Protein AF-A0A1I8BZS1-F1 (afdb_monomer_lite)

pLDDT: mean 81.03, std 8.93,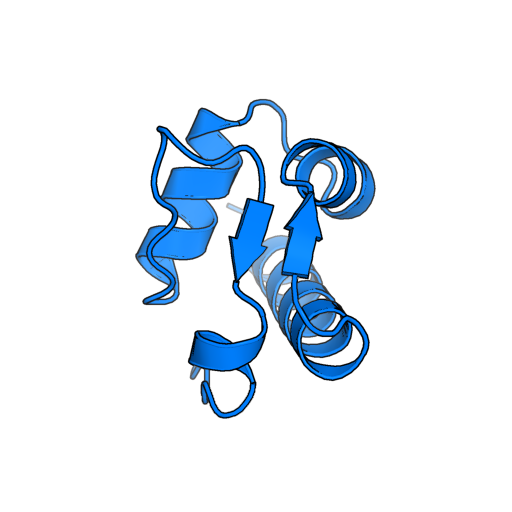 range [51.53, 89.38]

Foldseek 3Di:
DPVVLLVVLVVVVLVCLQVDPQKDFLVVNCVVSVPPDSVRVQVSCVVQVQHDDPVDRIGGSNVCNPRDRDD

Radius of gyration: 11.17 Å; chains: 1; bounding box: 30×24×25 Å

Secondary structure (DSSP, 8-state):
--HHHHHHHHHHHHHHHHHS-S-EEHHHHHHHHT-S-HHHHHHHHHTTT----TT-SEE-HHHHTT-----

Structure (mmCIF, N/CA/C/O backbone):
data_AF-A0A1I8BZS1-F1
#
_entry.id   AF-A0A1I8BZS1-F1
#
loop_
_atom_site.group_PDB
_atom_site.id
_atom_site.type_symbol
_atom_site.label_atom_id
_atom_site.label_alt_id
_atom_site.label_comp_id
_atom_site.label_asym_id
_atom_site.label_entity_id
_atom_site.label_seq_id
_atom_site.pdbx_PDB_ins_code
_atom_site.Cartn_x
_atom_site.Cartn_y
_atom_site.Cartn_z
_atom_site.occupancy
_atom_site.B_iso_or_equiv
_atom_site.auth_seq_id
_atom_site.auth_comp_id
_atom_site.auth_asym_id
_atom_site.auth_atom_id
_atom_site.pdbx_PDB_model_num
ATOM 1 N N . MET A 1 1 ? 11.889 16.653 1.604 1.00 54.84 1 MET A N 1
ATOM 2 C CA . MET A 1 1 ? 11.498 15.232 1.571 1.00 54.84 1 MET A CA 1
ATOM 3 C C . MET A 1 1 ? 12.468 14.514 0.661 1.00 54.84 1 MET A C 1
ATOM 5 O O . MET A 1 1 ? 12.853 15.080 -0.357 1.00 54.84 1 MET A O 1
ATOM 9 N N . ASP A 1 2 ? 12.948 13.357 1.094 1.00 71.06 2 ASP A N 1
ATOM 10 C CA . ASP A 1 2 ? 13.957 12.576 0.387 1.00 71.06 2 ASP A CA 1
ATOM 11 C C . ASP A 1 2 ? 13.319 11.982 -0.879 1.00 71.06 2 ASP A C 1
ATOM 13 O O . ASP A 1 2 ? 12.583 10.999 -0.810 1.00 71.06 2 ASP A O 1
ATOM 17 N N . MET A 1 3 ? 13.541 12.612 -2.040 1.00 73.75 3 MET A N 1
ATOM 18 C CA . MET A 1 3 ? 12.905 12.219 -3.312 1.00 73.75 3 MET A CA 1
ATOM 19 C C . MET A 1 3 ? 13.150 10.743 -3.664 1.00 73.75 3 MET A C 1
ATOM 21 O O . MET A 1 3 ? 12.383 10.139 -4.412 1.00 73.75 3 MET A O 1
ATOM 25 N N . PHE A 1 4 ? 14.219 10.159 -3.120 1.00 79.62 4 PHE A N 1
ATOM 26 C CA . PHE A 1 4 ? 14.549 8.753 -3.281 1.00 79.62 4 PHE A CA 1
ATOM 27 C C . PHE A 1 4 ? 13.575 7.835 -2.528 1.00 79.62 4 PHE A C 1
ATOM 29 O O . PHE A 1 4 ? 13.039 6.897 -3.116 1.00 79.62 4 PHE A O 1
ATOM 36 N N . ILE A 1 5 ? 13.274 8.150 -1.265 1.00 82.00 5 ILE A N 1
ATOM 37 C CA . ILE A 1 5 ? 12.369 7.357 -0.419 1.00 82.00 5 ILE A CA 1
ATOM 38 C C . ILE A 1 5 ? 10.948 7.381 -0.987 1.00 82.00 5 ILE A C 1
ATOM 40 O O . ILE A 1 5 ? 10.285 6.345 -1.065 1.00 82.00 5 ILE A O 1
ATOM 44 N N . ASP A 1 6 ? 10.482 8.549 -1.433 1.00 83.06 6 ASP A N 1
ATOM 45 C CA . ASP A 1 6 ? 9.162 8.675 -2.058 1.00 83.06 6 ASP A CA 1
ATOM 46 C C . ASP A 1 6 ? 9.056 7.859 -3.348 1.00 83.06 6 ASP A C 1
ATOM 48 O O . ASP A 1 6 ? 8.014 7.251 -3.622 1.00 83.06 6 ASP A O 1
ATOM 52 N N . ARG A 1 7 ? 10.138 7.793 -4.128 1.00 84.06 7 ARG A N 1
ATOM 53 C CA . ARG A 1 7 ? 10.197 6.978 -5.341 1.00 84.06 7 ARG A CA 1
ATOM 54 C C . ARG A 1 7 ? 10.136 5.486 -5.026 1.00 84.06 7 ARG A C 1
ATOM 56 O O . ARG A 1 7 ? 9.316 4.793 -5.625 1.00 84.06 7 ARG A O 1
ATOM 63 N N . GLU A 1 8 ? 10.938 4.998 -4.082 1.00 88.19 8 GLU A N 1
ATOM 64 C CA . GLU A 1 8 ? 10.925 3.581 -3.692 1.00 88.19 8 GLU A CA 1
ATOM 65 C C . GLU A 1 8 ? 9.562 3.151 -3.146 1.00 88.19 8 GLU A C 1
ATOM 67 O O . GLU A 1 8 ? 9.011 2.138 -3.578 1.00 88.19 8 GLU A O 1
ATOM 72 N N . ARG A 1 9 ? 8.960 3.967 -2.272 1.00 88.56 9 ARG A N 1
ATOM 73 C CA . ARG A 1 9 ? 7.602 3.730 -1.761 1.00 88.56 9 ARG A CA 1
ATOM 74 C C . ARG A 1 9 ? 6.567 3.657 -2.881 1.00 88.56 9 ARG A C 1
ATOM 76 O O . ARG A 1 9 ? 5.647 2.847 -2.811 1.00 88.56 9 ARG A O 1
ATOM 83 N N . THR A 1 10 ? 6.719 4.470 -3.926 1.00 86.62 10 THR A N 1
ATOM 84 C CA . THR A 1 10 ? 5.815 4.467 -5.087 1.00 86.62 10 THR A CA 1
ATOM 85 C C . THR A 1 10 ? 5.955 3.191 -5.911 1.00 86.62 10 THR A C 1
ATOM 87 O O . THR A 1 10 ? 4.955 2.539 -6.199 1.00 86.62 10 THR A O 1
ATOM 90 N N . GLU A 1 11 ? 7.180 2.798 -6.259 1.00 87.50 11 GLU A N 1
ATOM 91 C CA . GLU A 1 11 ? 7.442 1.565 -7.018 1.00 87.50 11 GLU A CA 1
ATOM 92 C C . GLU A 1 11 ? 6.962 0.320 -6.261 1.00 87.50 11 GLU A 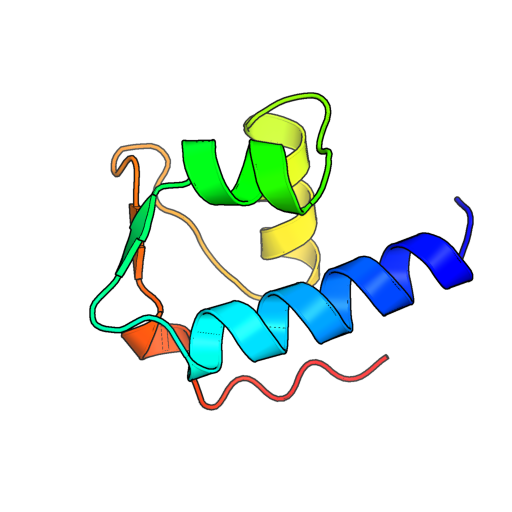C 1
ATOM 94 O O . GLU A 1 11 ? 6.367 -0.605 -6.830 1.00 87.50 11 GLU A O 1
ATOM 99 N N . PHE A 1 12 ? 7.164 0.321 -4.946 1.00 89.38 12 PHE A N 1
ATOM 100 C CA . PHE A 1 12 ? 6.700 -0.741 -4.076 1.00 89.38 12 PHE A CA 1
ATOM 101 C C . PHE A 1 12 ? 5.166 -0.784 -3.985 1.00 89.38 12 PHE A C 1
ATOM 103 O O . PHE A 1 12 ? 4.579 -1.853 -4.155 1.00 89.38 12 PHE A O 1
ATOM 110 N N . LEU A 1 13 ? 4.499 0.367 -3.839 1.00 88.06 13 LEU A N 1
ATOM 111 C CA . LEU A 1 13 ? 3.036 0.470 -3.890 1.00 88.06 13 LEU A CA 1
ATOM 112 C C . LEU A 1 13 ? 2.468 -0.074 -5.212 1.00 88.06 13 LEU A C 1
ATOM 114 O O . LEU A 1 13 ? 1.516 -0.852 -5.195 1.00 88.06 13 LEU A O 1
ATOM 118 N N . ILE A 1 14 ? 3.061 0.282 -6.356 1.00 86.25 14 ILE A N 1
ATOM 119 C CA . ILE A 1 14 ? 2.635 -0.225 -7.673 1.00 86.25 14 ILE A CA 1
ATOM 120 C C . ILE A 1 14 ? 2.754 -1.751 -7.722 1.00 86.25 14 ILE A C 1
ATOM 122 O O . ILE A 1 14 ? 1.861 -2.434 -8.230 1.00 86.25 14 ILE A O 1
ATOM 126 N N . SER A 1 15 ? 3.847 -2.294 -7.185 1.00 86.81 15 SER A N 1
ATOM 127 C CA . SER A 1 15 ? 4.073 -3.739 -7.122 1.00 86.81 15 SER A CA 1
ATOM 128 C C . SER A 1 15 ? 3.024 -4.437 -6.252 1.00 86.81 15 SER A C 1
ATOM 130 O O . SER A 1 15 ? 2.474 -5.458 -6.664 1.00 86.81 15 SER A O 1
ATOM 132 N N . ILE A 1 16 ? 2.676 -3.853 -5.102 1.00 87.06 16 ILE A N 1
ATOM 133 C CA . ILE A 1 16 ? 1.619 -4.351 -4.214 1.00 87.06 16 ILE A CA 1
ATOM 134 C C . ILE A 1 16 ? 0.263 -4.349 -4.919 1.00 87.06 16 ILE A C 1
ATOM 136 O O . ILE A 1 16 ? -0.399 -5.382 -4.952 1.00 87.06 16 ILE A O 1
ATOM 140 N N . ILE A 1 17 ? -0.134 -3.228 -5.526 1.00 84.38 17 ILE A N 1
ATOM 141 C CA . ILE A 1 17 ? -1.428 -3.088 -6.214 1.00 84.38 17 ILE A CA 1
ATOM 142 C C . ILE A 1 17 ? -1.552 -4.088 -7.376 1.00 84.38 17 ILE A C 1
ATOM 144 O O . ILE A 1 17 ? -2.638 -4.596 -7.659 1.00 84.38 17 ILE A O 1
ATOM 148 N N . LYS A 1 18 ? -0.443 -4.401 -8.056 1.00 82.44 18 LYS A N 1
ATOM 149 C CA . LYS A 1 18 ? -0.415 -5.413 -9.122 1.00 82.44 18 LYS A CA 1
ATOM 150 C C . LYS A 1 18 ? -0.490 -6.844 -8.585 1.00 82.44 18 LYS A C 1
ATOM 152 O O . LYS A 1 18 ? -1.106 -7.685 -9.239 1.00 82.44 18 LYS A O 1
ATOM 157 N N . ALA A 1 19 ? 0.130 -7.119 -7.437 1.00 85.12 19 ALA A N 1
ATOM 158 C CA . ALA A 1 19 ? 0.198 -8.452 -6.840 1.00 85.12 19 ALA A CA 1
ATOM 159 C C . ALA A 1 19 ? -1.059 -8.827 -6.033 1.00 85.12 19 ALA A C 1
ATOM 161 O O . ALA A 1 19 ? -1.496 -9.976 -6.085 1.00 85.12 19 ALA A O 1
ATOM 162 N N . PHE A 1 20 ? -1.655 -7.878 -5.308 1.00 81.56 20 PHE A N 1
ATOM 163 C CA . PHE A 1 20 ? -2.808 -8.107 -4.436 1.00 81.56 20 PHE A CA 1
ATOM 164 C C . PHE A 1 20 ? -4.129 -7.842 -5.166 1.00 81.56 20 PHE A C 1
ATOM 166 O O . PHE A 1 20 ? -4.357 -6.773 -5.730 1.00 81.56 20 PHE A O 1
ATOM 173 N N . ARG A 1 21 ? -5.020 -8.839 -5.153 1.00 78.62 21 ARG A N 1
ATOM 174 C CA . ARG A 1 21 ? -6.394 -8.781 -5.673 1.00 78.62 21 ARG A CA 1
ATOM 175 C C . ARG A 1 21 ? -7.297 -9.603 -4.739 1.00 78.62 21 ARG A C 1
ATOM 177 O O . ARG A 1 21 ? -6.880 -10.699 -4.366 1.00 78.62 21 ARG A O 1
ATOM 184 N N . PRO A 1 22 ? -8.524 -9.158 -4.417 1.00 79.44 22 PRO A N 1
ATOM 185 C CA . PRO A 1 22 ? -9.189 -7.975 -4.960 1.00 79.44 22 PRO A CA 1
ATOM 186 C C . PRO A 1 22 ? -8.780 -6.649 -4.301 1.00 79.44 22 PRO A C 1
ATOM 188 O O . PRO A 1 22 ? -8.807 -5.623 -4.981 1.00 79.44 22 PRO A O 1
ATOM 191 N N . ASP A 1 23 ? -8.359 -6.700 -3.043 1.00 86.75 23 ASP A N 1
ATOM 192 C CA . ASP A 1 23 ? -8.113 -5.561 -2.161 1.00 86.75 23 ASP A CA 1
ATOM 193 C C . ASP A 1 23 ? -6.894 -5.807 -1.254 1.00 86.75 23 ASP A C 1
ATOM 195 O O . ASP A 1 23 ? -6.332 -6.908 -1.215 1.00 86.75 23 ASP A O 1
ATOM 199 N N . ILE A 1 24 ? -6.456 -4.764 -0.552 1.00 87.69 24 ILE A N 1
ATOM 200 C CA . ILE A 1 24 ? -5.428 -4.849 0.484 1.00 87.69 24 ILE A CA 1
ATOM 201 C C . ILE A 1 24 ? -5.785 -3.962 1.673 1.00 87.69 24 ILE A C 1
ATOM 203 O O . ILE A 1 24 ? -6.211 -2.829 1.496 1.00 87.69 24 ILE A O 1
ATOM 207 N N . LYS A 1 25 ? -5.556 -4.438 2.898 1.00 88.38 25 LYS A N 1
ATOM 208 C CA . LYS A 1 25 ? -5.788 -3.633 4.104 1.00 88.38 25 LYS A CA 1
ATOM 209 C C . LYS A 1 25 ? -4.842 -2.441 4.211 1.00 88.38 25 LYS A C 1
ATOM 211 O O . LYS A 1 25 ? -3.629 -2.590 4.030 1.00 88.38 25 LYS A O 1
ATOM 216 N N . LEU A 1 26 ? -5.376 -1.291 4.615 1.00 86.25 26 LEU A N 1
ATOM 217 C CA . LEU A 1 26 ? -4.594 -0.074 4.851 1.00 86.25 26 LEU A CA 1
ATOM 218 C C . LEU A 1 26 ? -3.554 -0.280 5.951 1.00 86.25 26 LEU A C 1
ATOM 220 O O . LEU A 1 26 ? -2.405 0.120 5.795 1.00 86.25 26 LEU A O 1
ATOM 224 N N . SER A 1 27 ? -3.893 -1.010 7.012 1.00 86.62 27 SER A N 1
ATOM 225 C CA . SER A 1 27 ? -2.959 -1.316 8.101 1.00 86.62 27 SER A CA 1
ATOM 226 C C . SER A 1 27 ? -1.737 -2.136 7.644 1.00 86.62 27 SER A C 1
ATOM 228 O O . SER A 1 27 ? -0.638 -1.943 8.169 1.00 86.62 27 SER A O 1
ATOM 230 N N . LEU A 1 28 ? -1.878 -2.996 6.623 1.00 88.50 28 LEU A N 1
ATOM 231 C CA . LEU A 1 28 ? -0.734 -3.678 5.997 1.00 88.50 28 LEU A CA 1
ATOM 232 C C . LEU A 1 28 ? 0.112 -2.709 5.167 1.00 88.50 28 LEU A C 1
ATOM 234 O O . LEU A 1 28 ? 1.337 -2.739 5.258 1.00 88.50 28 LEU A O 1
ATOM 238 N N . LEU A 1 29 ? -0.532 -1.825 4.401 1.00 88.06 29 LEU A N 1
ATOM 239 C CA . LEU A 1 29 ?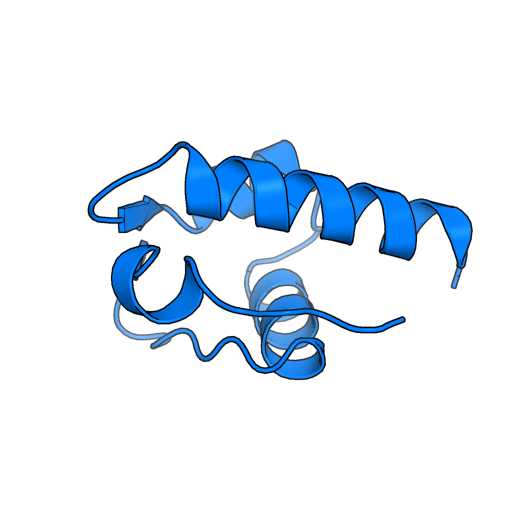 0.153 -0.794 3.620 1.00 88.06 29 LEU A CA 1
ATOM 240 C C . LEU A 1 29 ? 0.952 0.163 4.509 1.00 88.06 29 LEU A C 1
ATOM 242 O O . LEU A 1 29 ? 2.101 0.451 4.187 1.00 88.06 29 LEU A O 1
ATOM 246 N N . ILE A 1 30 ? 0.388 0.607 5.637 1.00 89.31 30 ILE A N 1
ATOM 247 C CA . ILE A 1 30 ? 1.079 1.455 6.621 1.00 89.31 30 ILE A CA 1
ATOM 248 C C . ILE A 1 30 ? 2.346 0.755 7.114 1.00 89.31 30 ILE A C 1
ATOM 250 O O . ILE A 1 30 ? 3.418 1.360 7.128 1.00 89.31 30 ILE A O 1
ATOM 254 N N . ASN A 1 31 ? 2.239 -0.530 7.466 1.00 89.31 31 ASN A N 1
ATOM 255 C CA . ASN A 1 31 ? 3.373 -1.310 7.947 1.00 89.31 31 ASN A CA 1
ATOM 256 C C . ASN A 1 31 ? 4.450 -1.474 6.863 1.00 89.31 31 ASN A C 1
ATOM 258 O O . ASN A 1 31 ? 5.625 -1.221 7.115 1.00 89.31 31 ASN A O 1
ATOM 262 N N . TRP A 1 32 ? 4.074 -1.838 5.637 1.00 89.31 32 TRP A N 1
ATOM 263 C CA . TRP A 1 32 ? 5.063 -2.098 4.592 1.00 89.31 32 TRP A CA 1
ATOM 264 C C . TRP A 1 32 ? 5.696 -0.831 4.013 1.00 89.31 32 TRP A C 1
ATOM 266 O O . TRP A 1 32 ? 6.889 -0.824 3.726 1.00 89.31 32 TRP A O 1
ATOM 276 N N . LEU A 1 33 ? 4.927 0.250 3.864 1.00 86.81 33 LEU A N 1
ATOM 277 C CA . LEU A 1 33 ? 5.442 1.549 3.419 1.00 86.81 33 LEU A CA 1
ATOM 278 C C . LEU A 1 33 ? 6.139 2.319 4.551 1.00 86.81 33 LEU A C 1
ATOM 280 O O . LEU A 1 33 ? 6.737 3.370 4.294 1.00 86.81 33 LEU A O 1
ATOM 284 N N . GLN A 1 34 ? 6.083 1.790 5.782 1.00 87.56 34 GLN A N 1
ATOM 285 C CA . GLN A 1 34 ? 6.616 2.411 6.995 1.00 87.56 34 GLN A CA 1
ATOM 286 C C . GLN A 1 34 ? 6.085 3.846 7.144 1.00 87.56 34 GLN A C 1
ATOM 288 O O . GLN A 1 34 ? 6.854 4.795 7.308 1.00 87.56 34 GLN A O 1
ATOM 293 N N . MET A 1 35 ? 4.768 4.012 6.981 1.00 85.75 35 MET A N 1
ATOM 294 C CA . MET A 1 35 ? 4.090 5.299 7.155 1.00 85.75 35 MET A CA 1
ATOM 295 C C . MET A 1 35 ? 3.767 5.525 8.628 1.00 85.75 35 MET A C 1
ATOM 297 O O . MET A 1 35 ? 3.451 4.588 9.355 1.00 85.75 35 MET A O 1
ATOM 301 N N . GLU A 1 36 ? 3.830 6.780 9.066 1.00 83.94 36 GLU A N 1
ATOM 302 C CA . GLU A 1 36 ? 3.638 7.123 10.479 1.00 83.94 36 GLU A CA 1
ATOM 303 C C . GLU A 1 36 ? 2.186 6.945 10.930 1.00 83.94 36 GLU A C 1
ATOM 305 O O . GLU A 1 36 ? 1.942 6.515 12.051 1.00 83.94 36 GLU A O 1
ATOM 310 N N . ASN A 1 37 ? 1.223 7.275 10.063 1.00 85.12 37 ASN A N 1
ATOM 311 C CA . ASN A 1 37 ? -0.206 7.218 10.360 1.00 85.12 37 ASN A CA 1
ATOM 312 C C . ASN A 1 37 ? -1.021 6.934 9.094 1.00 85.12 37 ASN A C 1
ATOM 314 O O . ASN A 1 37 ? -0.573 7.193 7.976 1.00 85.12 37 ASN A O 1
ATOM 318 N N . GLU A 1 38 ? -2.262 6.489 9.279 1.00 84.69 38 GLU A N 1
ATOM 319 C CA . GLU A 1 38 ? -3.218 6.248 8.192 1.00 84.69 38 GLU A CA 1
ATOM 320 C C . GLU A 1 38 ? -3.488 7.507 7.365 1.00 84.69 38 GLU A C 1
ATOM 322 O O . GLU A 1 38 ? -3.464 7.464 6.140 1.00 84.69 38 GLU A O 1
ATOM 327 N N . LYS A 1 39 ? -3.593 8.664 8.025 1.00 85.56 39 LYS A N 1
ATOM 328 C CA . LYS A 1 39 ? -3.738 9.956 7.349 1.00 85.56 39 LYS A CA 1
ATOM 329 C C . LYS A 1 39 ? -2.584 10.252 6.382 1.00 85.56 39 LYS A C 1
ATOM 331 O O . LYS A 1 39 ? -2.822 10.679 5.259 1.00 85.56 39 LYS A O 1
ATOM 336 N N . ALA A 1 40 ? -1.347 9.958 6.789 1.00 86.69 40 ALA A N 1
ATOM 337 C CA . ALA A 1 40 ? -0.173 10.148 5.938 1.00 86.69 40 ALA A CA 1
ATOM 338 C C . ALA A 1 40 ? -0.188 9.195 4.732 1.00 86.69 40 ALA A C 1
ATOM 340 O O . ALA A 1 40 ? 0.215 9.580 3.636 1.00 86.69 40 ALA A O 1
ATOM 341 N N . LEU A 1 41 ? -0.689 7.967 4.915 1.00 87.81 41 LEU A N 1
ATOM 342 C CA . LEU A 1 41 ? -0.902 7.030 3.815 1.00 87.81 41 LEU A CA 1
ATOM 343 C C . LEU A 1 41 ? -1.974 7.549 2.844 1.00 87.81 41 LEU A C 1
ATOM 345 O O . LEU A 1 41 ? -1.743 7.533 1.639 1.00 87.81 41 LEU A O 1
ATOM 349 N N . ILE A 1 42 ? -3.109 8.037 3.345 1.00 86.62 42 ILE A N 1
ATOM 350 C CA . ILE A 1 42 ? -4.191 8.584 2.513 1.00 86.62 42 ILE A CA 1
ATOM 351 C C . ILE A 1 42 ? -3.689 9.786 1.707 1.00 86.62 42 ILE A C 1
ATOM 353 O O . ILE A 1 42 ? -3.890 9.832 0.497 1.00 86.62 42 ILE A O 1
ATOM 357 N N . GLU A 1 43 ? -2.964 10.718 2.329 1.00 87.19 43 GLU A N 1
ATOM 358 C CA . GLU A 1 43 ? -2.361 11.857 1.624 1.00 87.19 43 GLU A CA 1
ATOM 359 C C . GLU A 1 43 ? -1.351 11.401 0.557 1.00 87.19 43 GLU A C 1
ATOM 361 O O . GLU A 1 43 ? -1.352 11.911 -0.566 1.00 87.19 43 GLU A O 1
ATOM 366 N N . PHE A 1 44 ? -0.523 10.399 0.868 1.00 87.12 44 PHE A N 1
ATOM 367 C CA . PHE A 1 44 ? 0.443 9.821 -0.069 1.00 87.12 44 PHE A CA 1
ATOM 368 C C . PHE A 1 44 ? -0.229 9.153 -1.280 1.00 87.12 44 PHE A C 1
ATOM 370 O O . PHE A 1 44 ? 0.268 9.264 -2.407 1.00 87.12 44 PHE A O 1
ATOM 377 N N . LEU A 1 45 ? -1.347 8.461 -1.054 1.00 86.94 45 LEU A N 1
ATOM 378 C CA . LEU A 1 45 ? -2.160 7.829 -2.092 1.00 86.94 45 LEU A CA 1
ATOM 379 C C . LEU A 1 45 ? -2.895 8.879 -2.935 1.00 86.94 45 LEU A C 1
ATOM 381 O O . LEU A 1 45 ? -2.832 8.822 -4.165 1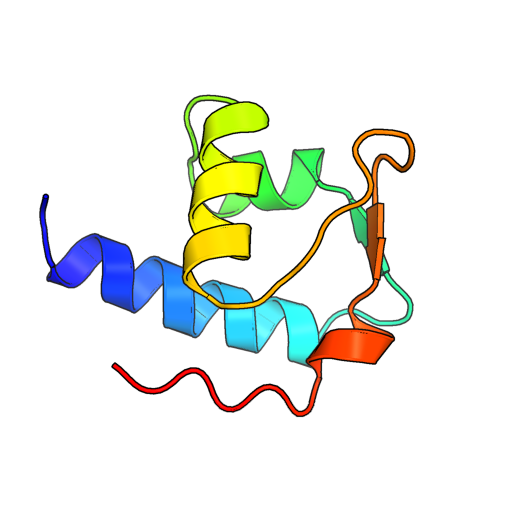.00 86.94 45 LEU A O 1
ATOM 385 N N . ALA A 1 46 ? -3.475 9.899 -2.300 1.00 86.44 46 ALA A N 1
ATOM 386 C CA . ALA A 1 46 ? -4.163 10.998 -2.972 1.00 86.44 46 ALA A CA 1
ATOM 387 C C . ALA A 1 46 ? -3.223 11.784 -3.902 1.00 86.44 46 ALA A C 1
ATOM 389 O O . ALA A 1 46 ? -3.578 12.066 -5.047 1.00 86.44 46 ALA A O 1
ATOM 390 N N . GLN A 1 47 ? -1.981 12.047 -3.474 1.00 84.69 47 GLN A N 1
ATOM 391 C CA . GLN A 1 47 ? -0.940 12.651 -4.324 1.00 84.69 47 GLN A CA 1
ATOM 392 C C . GLN A 1 47 ? -0.638 11.836 -5.592 1.00 84.69 47 GLN A C 1
ATOM 394 O O . GLN A 1 47 ? -0.132 12.379 -6.572 1.00 84.69 47 GLN A O 1
ATOM 399 N N . ARG A 1 48 ? -0.946 10.536 -5.583 1.00 83.69 48 ARG A N 1
ATOM 400 C CA . ARG A 1 48 ? -0.733 9.594 -6.692 1.00 83.69 48 ARG A CA 1
ATOM 401 C C . ARG A 1 48 ? -2.019 9.278 -7.461 1.00 83.69 48 ARG A C 1
ATOM 403 O O . ARG A 1 48 ? -2.008 8.392 -8.314 1.00 83.69 48 ARG A O 1
ATOM 410 N N . GLY A 1 49 ? -3.108 10.000 -7.184 1.00 80.94 49 GLY A N 1
ATOM 411 C CA . GLY A 1 49 ? -4.409 9.808 -7.828 1.00 80.94 49 GLY A CA 1
ATOM 412 C C . GLY A 1 49 ? -5.138 8.540 -7.381 1.00 80.94 49 GLY A C 1
ATOM 413 O O . GLY A 1 49 ? -5.970 8.019 -8.122 1.00 80.94 49 GLY A O 1
ATOM 414 N N . ILE A 1 50 ? -4.797 8.018 -6.202 1.00 84.31 50 ILE A N 1
ATOM 415 C CA . ILE A 1 50 ? -5.455 6.870 -5.586 1.00 84.31 50 ILE A CA 1
ATOM 416 C C . ILE A 1 50 ? -6.371 7.402 -4.487 1.00 84.31 50 ILE A C 1
ATOM 418 O O . ILE A 1 50 ? -5.909 8.009 -3.524 1.00 84.31 50 ILE A O 1
ATOM 422 N N . GLU A 1 51 ? -7.667 7.167 -4.644 1.00 80.31 51 GLU A N 1
ATOM 423 C CA . GLU A 1 51 ? -8.684 7.549 -3.670 1.00 80.31 51 GLU A CA 1
ATOM 424 C C . GLU A 1 51 ? -8.963 6.353 -2.760 1.00 80.31 51 GLU A C 1
ATOM 426 O O . GLU A 1 51 ? -9.228 5.240 -3.221 1.00 80.31 51 GLU A O 1
ATOM 431 N N . VAL A 1 52 ? -8.871 6.582 -1.457 1.00 80.81 52 VAL A N 1
ATOM 432 C CA . VAL A 1 52 ? -9.222 5.600 -0.433 1.00 80.81 52 VAL A CA 1
ATOM 433 C C . VAL A 1 52 ? -10.459 6.112 0.269 1.00 80.81 52 VAL A C 1
ATOM 435 O O . VAL A 1 52 ? -10.494 7.272 0.675 1.00 80.81 52 VAL A O 1
ATOM 438 N N . ASP A 1 53 ? -11.468 5.259 0.391 1.00 74.88 53 ASP A N 1
ATOM 439 C CA . ASP A 1 53 ? -12.630 5.578 1.205 1.00 74.88 53 ASP A CA 1
ATOM 440 C C . ASP A 1 53 ? -12.229 5.416 2.675 1.00 74.88 53 ASP A C 1
ATOM 442 O O . ASP A 1 53 ? -11.885 4.317 3.096 1.00 74.88 53 ASP A O 1
ATOM 446 N N . GLU A 1 54 ? -12.248 6.494 3.461 1.00 70.00 54 GLU A N 1
ATOM 447 C CA . GLU A 1 54 ? -11.918 6.447 4.900 1.00 70.00 54 GLU A CA 1
ATOM 448 C C . GLU A 1 54 ? -12.890 5.551 5.693 1.00 70.00 54 GLU A C 1
ATOM 450 O O . GLU A 1 54 ? -12.626 5.187 6.838 1.00 70.00 54 GLU A O 1
ATOM 455 N N . SER A 1 55 ? -14.028 5.190 5.090 1.00 68.44 55 SER A N 1
ATOM 456 C CA . SER A 1 55 ? -15.009 4.266 5.664 1.00 68.44 55 SER A CA 1
ATOM 457 C C . SER A 1 55 ? -14.628 2.796 5.454 1.00 68.44 55 SER A C 1
ATOM 459 O O . SER A 1 55 ? -15.163 1.923 6.142 1.00 68.44 55 SER A O 1
ATOM 461 N N . GLU A 1 56 ? -13.735 2.506 4.503 1.00 70.56 56 GLU A N 1
ATOM 462 C CA . GLU A 1 56 ? -13.265 1.163 4.175 1.00 70.56 56 GLU A CA 1
ATOM 463 C C . GLU A 1 56 ? -11.797 0.993 4.598 1.00 70.56 56 GLU A C 1
ATOM 465 O O . GLU A 1 56 ? -10.896 1.638 4.077 1.00 70.56 56 GLU A O 1
ATOM 470 N N . ASP A 1 57 ? -11.517 0.034 5.488 1.00 80.50 57 ASP A N 1
ATOM 471 C CA . ASP A 1 57 ? -10.148 -0.317 5.933 1.00 80.50 57 ASP A CA 1
ATOM 472 C C . ASP A 1 57 ? -9.298 -0.985 4.820 1.00 80.50 57 ASP A C 1
ATOM 474 O O . ASP A 1 57 ? -8.243 -1.577 5.070 1.00 80.50 57 ASP A O 1
ATOM 478 N N . VAL A 1 58 ? -9.764 -0.943 3.568 1.00 84.38 58 VAL A N 1
ATOM 479 C CA . VAL A 1 58 ? -9.182 -1.642 2.424 1.00 84.38 58 VAL A CA 1
ATOM 480 C C . VAL A 1 58 ? -9.004 -0.719 1.220 1.00 84.38 58 VAL A C 1
ATOM 482 O O . VAL A 1 58 ? -9.889 0.031 0.826 1.00 84.38 58 VAL A O 1
ATOM 485 N N . LEU A 1 59 ? -7.840 -0.825 0.583 1.00 84.19 59 LEU A N 1
ATOM 486 C CA . LEU A 1 59 ? -7.559 -0.247 -0.718 1.00 84.19 59 LEU A CA 1
ATOM 487 C C . LEU A 1 59 ? -7.973 -1.231 -1.814 1.00 84.19 59 LEU A C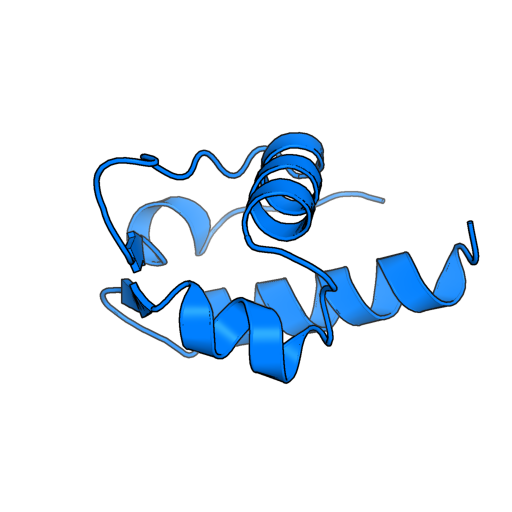 1
ATOM 489 O O . LEU A 1 59 ? -7.454 -2.344 -1.925 1.00 84.19 59 LEU A O 1
ATOM 493 N N . ASP A 1 60 ? -8.867 -0.772 -2.680 1.00 82.62 60 ASP A N 1
ATOM 494 C CA . ASP A 1 60 ? -9.407 -1.542 -3.793 1.00 82.62 60 ASP A CA 1
ATOM 495 C C . ASP A 1 60 ? -8.395 -1.587 -4.960 1.00 82.62 60 ASP A C 1
ATOM 497 O O . ASP A 1 60 ? -8.426 -0.791 -5.907 1.00 82.62 60 ASP A O 1
ATOM 501 N N . CYS A 1 61 ? -7.462 -2.545 -4.913 1.00 81.88 61 CYS A N 1
ATOM 502 C CA . CYS A 1 61 ? -6.390 -2.715 -5.906 1.00 81.88 61 CYS A CA 1
ATOM 503 C C . CYS A 1 61 ? -6.911 -2.909 -7.341 1.00 81.88 61 CYS A C 1
ATOM 505 O O . CYS A 1 61 ? -6.186 -2.722 -8.322 1.00 81.88 61 CYS A O 1
ATOM 507 N N . ARG A 1 62 ? -8.190 -3.275 -7.503 1.00 78.75 62 ARG A N 1
ATOM 508 C CA . ARG A 1 62 ? -8.832 -3.420 -8.813 1.00 78.75 62 ARG A CA 1
ATOM 509 C C . ARG A 1 62 ? -8.929 -2.136 -9.612 1.00 78.75 62 ARG A C 1
ATOM 511 O O . ARG A 1 62 ? -8.652 -2.177 -10.812 1.00 78.75 62 ARG A O 1
ATOM 518 N N . LYS A 1 63 ? -9.251 -1.027 -8.952 1.00 76.56 63 LYS A N 1
ATOM 519 C CA . LYS A 1 63 ? -9.392 0.284 -9.595 1.00 76.56 63 LYS A CA 1
ATOM 520 C C . LYS A 1 63 ? -8.048 0.814 -10.103 1.00 76.56 63 LYS A C 1
ATOM 522 O O . LYS A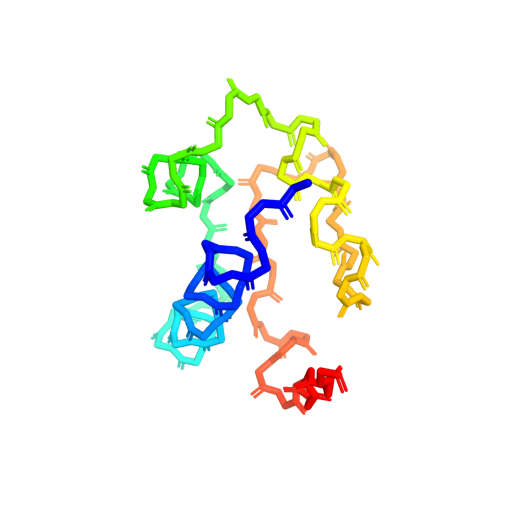 1 63 ? -7.994 1.483 -11.130 1.00 76.56 63 LYS A O 1
ATOM 527 N N . TYR A 1 64 ? -6.961 0.436 -9.434 1.00 77.88 64 TYR A N 1
ATOM 528 C CA . TYR A 1 64 ? -5.644 1.051 -9.609 1.00 77.88 64 TYR A CA 1
ATOM 529 C C . TYR A 1 64 ? -4.600 0.149 -10.272 1.00 77.88 64 TYR A C 1
ATOM 531 O O . TYR A 1 64 ? -3.460 0.552 -10.473 1.00 77.88 64 TYR A O 1
ATOM 539 N N . ALA A 1 65 ? -4.962 -1.059 -10.693 1.00 68.69 65 ALA A N 1
ATOM 540 C CA . ALA A 1 65 ? -3.994 -1.971 -11.300 1.00 68.69 65 ALA A CA 1
ATOM 541 C C . ALA A 1 65 ? -3.403 -1.513 -12.643 1.00 68.69 65 ALA A C 1
ATOM 543 O O . ALA A 1 65 ? -2.337 -1.987 -13.033 1.00 68.69 65 ALA A O 1
ATOM 544 N N . ASN A 1 66 ? -4.088 -0.602 -13.337 1.00 68.50 66 ASN A N 1
ATOM 545 C CA . ASN A 1 66 ? -3.610 0.023 -14.571 1.00 68.50 66 ASN A CA 1
ATOM 546 C C . ASN A 1 66 ? -3.145 1.470 -14.354 1.00 68.50 66 ASN A C 1
ATOM 548 O O . ASN A 1 66 ? -2.908 2.179 -15.333 1.00 68.50 66 ASN A O 1
ATOM 552 N N . ILE A 1 67 ? -3.040 1.932 -13.101 1.00 67.31 67 ILE A N 1
ATOM 553 C CA . ILE A 1 67 ? -2.563 3.286 -12.834 1.00 67.31 67 ILE A CA 1
ATOM 554 C C . ILE A 1 67 ? -1.105 3.395 -13.299 1.00 67.31 67 ILE A C 1
ATOM 556 O O . ILE A 1 67 ? -0.245 2.580 -12.960 1.00 67.31 67 ILE A O 1
ATOM 560 N N . ASN A 1 68 ? -0.849 4.409 -14.121 1.00 58.62 68 ASN A N 1
ATOM 561 C CA . ASN A 1 68 ? 0.473 4.745 -14.621 1.00 58.62 68 ASN A CA 1
ATOM 562 C C . ASN A 1 68 ? 0.945 5.980 -13.851 1.00 58.62 68 ASN A C 1
ATOM 564 O O . ASN A 1 68 ? 0.752 7.109 -14.305 1.00 58.62 68 ASN A O 1
ATOM 568 N N . ILE A 1 69 ? 1.461 5.761 -12.637 1.00 62.56 69 ILE A N 1
ATOM 569 C CA . ILE A 1 69 ? 2.005 6.839 -11.803 1.00 62.56 69 ILE A CA 1
ATOM 570 C C . ILE A 1 69 ? 3.262 7.350 -12.508 1.00 62.56 69 ILE A C 1
ATOM 572 O O . ILE A 1 69 ? 4.262 6.639 -12.593 1.00 62.56 69 ILE A O 1
ATOM 576 N N . LYS A 1 70 ? 3.191 8.559 -13.072 1.00 53.88 70 LYS A N 1
ATOM 577 C CA . LYS A 1 70 ? 4.345 9.240 -13.666 1.00 53.88 70 LYS A CA 1
ATOM 578 C C . LYS A 1 70 ? 4.994 10.130 -12.609 1.00 53.88 70 LYS A C 1
ATOM 580 O O . LYS A 1 70 ? 4.282 10.847 -11.910 1.00 53.88 70 LYS A O 1
ATOM 585 N N . PHE A 1 71 ? 6.317 10.028 -12.511 1.00 51.53 71 PHE A N 1
ATOM 586 C CA . PHE A 1 71 ? 7.173 10.848 -11.652 1.00 51.53 71 PHE A CA 1
ATOM 587 C C . PHE A 1 71 ? 7.292 12.281 -12.171 1.00 51.53 71 PHE A C 1
ATOM 589 O O . PHE A 1 71 ? 7.325 12.446 -13.415 1.00 51.53 71 PHE A O 1
#

Organism: Meloidogyne hapla (NCBI:txid6305)

Sequence (71 aa):
MDMFIDRERTEFLISIIKAFRPDIKLSLLINWLQMENEKALIEFLAQRGIEVDESEDVLDCRKYANINIKF